Protein AF-A0A520IEU3-F1 (afdb_monomer)

Structure (mmCIF, N/CA/C/O backbone):
data_AF-A0A520IEU3-F1
#
_entry.id   AF-A0A520IEU3-F1
#
loop_
_atom_site.group_PDB
_atom_site.id
_atom_site.type_symbol
_atom_site.label_atom_id
_atom_site.label_alt_id
_atom_site.label_comp_id
_atom_site.label_asym_id
_atom_site.label_entity_id
_atom_site.label_seq_id
_atom_site.pdbx_PDB_ins_code
_atom_site.Cartn_x
_atom_site.Cartn_y
_atom_site.Cartn_z
_atom_site.occupancy
_atom_site.B_iso_or_equiv
_atom_site.auth_seq_id
_atom_site.auth_comp_id
_atom_site.auth_asym_id
_atom_site.auth_atom_id
_atom_site.pdbx_PDB_model_num
ATOM 1 N N . MET A 1 1 ? 54.289 13.656 -68.160 1.00 49.47 1 MET A N 1
ATOM 2 C CA . MET A 1 1 ? 54.488 14.430 -66.917 1.00 49.47 1 MET A CA 1
ATOM 3 C C . MET A 1 1 ? 53.230 15.265 -66.697 1.00 49.47 1 MET A C 1
ATOM 5 O O . MET A 1 1 ? 53.002 16.186 -67.463 1.00 49.47 1 MET A O 1
ATOM 9 N N . GLY A 1 2 ? 52.356 14.886 -65.765 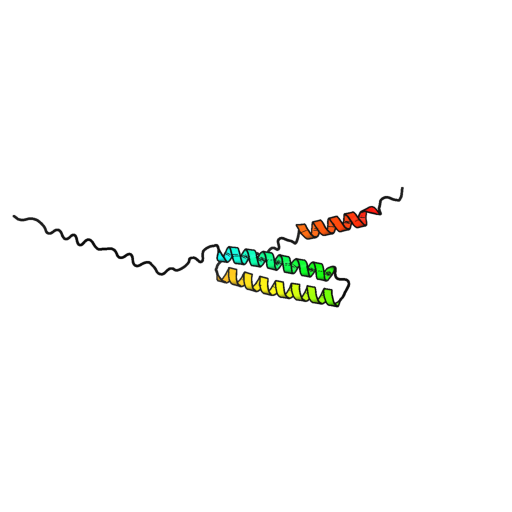1.00 43.97 2 GLY A N 1
ATOM 10 C CA . GLY A 1 2 ? 51.078 15.571 -65.525 1.00 43.97 2 GLY A CA 1
ATOM 11 C C . GLY A 1 2 ? 50.286 14.817 -64.464 1.00 43.97 2 GLY A C 1
ATOM 12 O O . GLY A 1 2 ? 49.864 13.689 -64.691 1.00 43.97 2 GLY A O 1
ATOM 13 N N . ALA A 1 3 ? 50.238 15.384 -63.266 1.00 42.94 3 ALA A N 1
ATOM 14 C CA . ALA A 1 3 ? 49.986 14.694 -62.014 1.00 42.94 3 ALA A CA 1
ATOM 15 C C . ALA A 1 3 ? 48.492 14.493 -61.689 1.00 42.94 3 ALA A C 1
ATOM 17 O O . ALA A 1 3 ? 47.691 15.412 -61.781 1.00 42.94 3 ALA A O 1
ATOM 18 N N . ARG A 1 4 ? 48.191 13.266 -61.247 1.00 46.53 4 ARG A N 1
ATOM 19 C CA . ARG A 1 4 ? 47.278 12.845 -60.165 1.00 46.53 4 ARG A CA 1
ATOM 20 C C . ARG A 1 4 ? 45.951 13.609 -59.992 1.00 46.53 4 ARG A C 1
ATOM 22 O O . ARG A 1 4 ? 45.859 14.621 -59.310 1.00 46.53 4 ARG A O 1
ATOM 29 N N . MET A 1 5 ? 44.915 12.949 -60.500 1.00 47.12 5 MET A N 1
ATOM 30 C CA . MET A 1 5 ? 43.588 12.739 -59.911 1.00 47.12 5 MET A CA 1
ATOM 31 C C . MET A 1 5 ? 43.481 13.070 -58.406 1.00 47.12 5 MET A C 1
ATOM 33 O O . MET A 1 5 ? 44.134 12.432 -57.582 1.00 47.12 5 MET A O 1
ATOM 37 N N . SER A 1 6 ? 42.601 14.012 -58.057 1.00 44.75 6 SER A N 1
ATOM 38 C CA . SER A 1 6 ? 42.077 14.182 -56.699 1.00 44.75 6 SER A CA 1
ATOM 39 C C . SER A 1 6 ? 40.564 14.368 -56.773 1.00 44.75 6 SER A C 1
ATOM 41 O O . SER A 1 6 ? 40.051 15.434 -57.108 1.00 44.75 6 SER A O 1
ATOM 43 N N . LEU A 1 7 ? 39.865 13.265 -56.512 1.00 50.66 7 LEU A N 1
ATOM 44 C CA . LEU A 1 7 ? 38.453 13.227 -56.174 1.00 50.66 7 LEU A CA 1
ATOM 45 C C . LEU A 1 7 ? 38.318 13.685 -54.721 1.00 50.66 7 LEU A C 1
ATOM 47 O O . LEU A 1 7 ? 38.804 13.008 -53.821 1.00 50.66 7 LEU A O 1
ATOM 51 N N . PHE A 1 8 ? 37.614 14.786 -54.481 1.00 43.03 8 PHE A N 1
ATOM 52 C CA . PHE A 1 8 ? 37.018 15.059 -53.175 1.00 43.03 8 PHE A CA 1
ATOM 53 C C . PHE A 1 8 ? 35.531 15.333 -53.377 1.00 43.03 8 PHE A C 1
ATOM 55 O O . PHE A 1 8 ? 35.061 16.467 -53.395 1.00 43.03 8 PHE A O 1
ATOM 62 N N . SER A 1 9 ? 34.790 14.238 -53.552 1.00 45.38 9 SER A N 1
ATOM 63 C CA . SER A 1 9 ? 33.358 14.206 -53.281 1.00 45.38 9 SER A CA 1
ATOM 64 C C . SER A 1 9 ? 33.188 14.442 -51.781 1.00 45.38 9 SER A C 1
ATOM 66 O O . SER A 1 9 ? 33.435 13.549 -50.969 1.00 45.38 9 SER A O 1
ATOM 68 N N . ARG A 1 10 ? 32.853 15.674 -51.383 1.00 45.09 10 ARG A N 1
ATOM 69 C CA . ARG A 1 10 ? 32.412 15.949 -50.012 1.00 45.09 10 ARG A CA 1
ATOM 70 C C . ARG A 1 10 ? 31.013 15.366 -49.886 1.00 45.09 10 ARG A C 1
ATOM 72 O O . ARG A 1 10 ? 30.026 16.026 -50.191 1.00 45.09 10 ARG A O 1
ATOM 79 N N . GLY A 1 11 ? 30.961 14.102 -49.476 1.00 39.94 11 GLY A N 1
ATOM 80 C CA . GLY A 1 11 ? 29.741 13.474 -49.008 1.00 39.94 11 GLY A CA 1
ATOM 81 C C . GLY A 1 11 ? 29.152 14.336 -47.900 1.00 39.94 11 GLY A C 1
ATOM 82 O O . GLY A 1 11 ? 29.746 14.481 -46.832 1.00 39.94 11 GLY A O 1
ATOM 83 N N . ILE A 1 12 ? 27.986 14.920 -48.165 1.00 45.12 12 ILE A N 1
ATOM 84 C CA . ILE A 1 12 ? 27.045 15.242 -47.104 1.00 45.12 12 ILE A CA 1
ATOM 85 C C . ILE A 1 12 ? 26.716 13.884 -46.498 1.00 45.12 12 ILE A C 1
ATOM 87 O O . ILE A 1 12 ? 25.965 13.098 -47.074 1.00 45.12 12 ILE A O 1
ATOM 91 N N . VAL A 1 13 ? 27.359 13.569 -45.377 1.00 45.66 13 VAL A N 1
ATOM 92 C CA . VAL A 1 13 ? 26.891 12.502 -44.508 1.00 45.66 13 VAL A CA 1
ATOM 93 C C . VAL A 1 13 ? 25.557 13.011 -43.986 1.00 45.66 13 VAL A C 1
ATOM 95 O O . VAL A 1 13 ? 25.499 13.743 -43.002 1.00 45.66 13 VAL A O 1
ATOM 98 N N . VAL A 1 14 ? 24.480 12.692 -44.705 1.00 50.16 14 VAL A N 1
ATOM 99 C CA . VAL A 1 14 ? 23.146 12.664 -44.122 1.00 50.16 14 VAL A CA 1
ATOM 100 C C . VAL A 1 14 ? 23.276 11.636 -43.012 1.00 50.16 14 VAL A C 1
ATOM 102 O O . VAL A 1 14 ? 23.288 10.432 -43.265 1.00 50.16 14 VAL A O 1
ATOM 105 N N . GLN A 1 15 ? 23.504 12.113 -41.788 1.00 39.69 15 GLN A N 1
ATOM 106 C CA . GLN A 1 15 ? 23.289 11.311 -40.601 1.00 39.69 15 GLN A CA 1
ATOM 107 C C . GLN A 1 15 ? 21.816 10.916 -40.688 1.00 39.69 15 GLN A C 1
ATOM 109 O O . GLN A 1 15 ? 20.934 11.718 -40.395 1.00 39.69 15 GLN A O 1
ATOM 114 N N . ALA A 1 16 ? 21.542 9.711 -41.186 1.00 46.53 16 ALA A N 1
ATOM 115 C CA . ALA A 1 16 ? 20.272 9.071 -40.937 1.00 46.53 16 ALA A CA 1
ATOM 116 C C . ALA A 1 16 ? 20.167 9.018 -39.414 1.00 46.53 16 ALA A C 1
ATOM 118 O O . ALA A 1 16 ? 20.934 8.309 -38.756 1.00 46.53 16 ALA A O 1
ATOM 119 N N . SER A 1 17 ? 19.308 9.868 -38.857 1.00 45.19 17 SER A N 1
ATOM 120 C CA . SER A 1 17 ? 18.899 9.783 -37.470 1.00 45.19 17 SER A CA 1
ATOM 121 C C . SER A 1 17 ? 18.443 8.346 -37.252 1.00 45.19 17 SER A C 1
ATOM 123 O O . SER A 1 17 ? 17.501 7.864 -37.883 1.00 45.19 17 SER A O 1
ATOM 125 N N . LYS A 1 18 ? 19.200 7.632 -36.415 1.00 45.97 18 LYS A N 1
ATOM 126 C CA . LYS A 1 18 ? 18.813 6.331 -35.872 1.00 45.97 18 LYS A CA 1
ATOM 127 C C . LYS A 1 18 ? 17.353 6.441 -35.400 1.00 45.97 18 LYS A C 1
ATOM 129 O O . LYS A 1 18 ? 17.012 7.489 -34.847 1.00 45.97 18 LYS A O 1
ATOM 134 N N . PRO A 1 19 ? 16.505 5.417 -35.602 1.00 42.19 19 PRO A N 1
ATOM 135 C CA . PRO A 1 19 ? 15.165 5.440 -35.029 1.00 42.19 19 PRO A CA 1
ATOM 136 C C . PRO A 1 19 ? 15.299 5.699 -33.524 1.00 42.19 19 PRO A C 1
ATOM 138 O O . PRO A 1 19 ? 16.120 5.046 -32.875 1.00 42.19 19 PRO A O 1
ATOM 141 N N . GLU A 1 20 ? 14.559 6.681 -33.000 1.00 43.91 20 GLU A N 1
ATOM 142 C CA . GLU A 1 20 ? 14.441 6.924 -31.561 1.00 43.91 20 GLU A CA 1
ATOM 143 C C . GLU A 1 20 ? 13.866 5.668 -30.903 1.00 43.91 20 GLU A C 1
ATOM 145 O O . GLU A 1 20 ? 12.657 5.467 -30.818 1.00 43.91 20 GLU A O 1
ATOM 150 N N . ALA A 1 21 ? 14.754 4.787 -30.467 1.00 48.19 21 ALA A N 1
ATOM 151 C CA . ALA A 1 21 ? 14.454 3.784 -29.475 1.00 48.19 21 ALA A CA 1
ATOM 152 C C . ALA A 1 21 ? 15.101 4.240 -28.162 1.00 48.19 21 ALA A C 1
ATOM 154 O O . ALA A 1 21 ? 16.304 4.488 -28.119 1.00 48.19 21 ALA A O 1
ATOM 155 N N . SER A 1 22 ? 14.234 4.327 -27.149 1.00 47.03 22 SER A N 1
ATOM 156 C CA . SER A 1 22 ? 14.444 4.531 -25.711 1.00 47.03 22 SER A CA 1
ATOM 157 C C . SER A 1 22 ? 14.870 5.922 -25.215 1.00 47.03 22 SER A C 1
ATOM 159 O O . SER A 1 22 ? 15.974 6.121 -24.727 1.00 47.03 22 SER A O 1
ATOM 161 N N . MET A 1 23 ? 13.906 6.846 -25.159 1.00 41.88 23 MET A N 1
ATOM 162 C CA . MET A 1 23 ? 13.758 7.733 -23.989 1.00 41.88 23 MET A CA 1
ATOM 163 C C . MET A 1 23 ? 12.823 7.102 -22.934 1.00 41.88 23 MET A C 1
ATOM 165 O O . MET A 1 23 ? 12.018 7.779 -22.308 1.00 41.88 23 MET A O 1
ATOM 169 N N . ILE A 1 24 ? 12.909 5.784 -22.744 1.00 56.81 24 ILE A N 1
ATOM 170 C CA . ILE A 1 24 ? 12.369 5.093 -21.567 1.00 56.81 24 ILE A CA 1
ATOM 171 C C . ILE A 1 24 ? 13.607 4.684 -20.785 1.00 56.81 24 ILE A C 1
ATOM 173 O O . ILE A 1 24 ? 14.212 3.685 -21.152 1.00 56.81 24 ILE A O 1
ATOM 177 N N . ASP A 1 25 ? 14.073 5.497 -19.830 1.00 59.09 25 ASP A N 1
ATOM 178 C CA . ASP A 1 25 ? 15.444 5.264 -19.336 1.00 59.09 25 ASP A CA 1
ATOM 179 C C . ASP A 1 25 ? 15.738 5.609 -17.870 1.00 59.09 25 ASP A C 1
ATOM 181 O O . ASP A 1 25 ? 16.883 5.532 -17.464 1.00 59.09 25 ASP A O 1
ATOM 185 N N . ASN A 1 26 ? 14.746 5.984 -17.053 1.00 62.31 26 ASN A N 1
ATOM 186 C CA . ASN A 1 26 ? 14.812 6.046 -15.568 1.00 62.31 26 ASN A CA 1
ATOM 187 C C . ASN A 1 26 ? 13.556 6.734 -15.006 1.00 62.31 26 ASN A C 1
ATOM 189 O O . ASN A 1 26 ? 13.097 6.416 -13.911 1.00 62.31 26 ASN A O 1
ATOM 193 N N . ASN A 1 27 ? 12.991 7.676 -15.769 1.00 81.62 27 ASN A N 1
ATOM 194 C CA . ASN A 1 27 ? 11.845 8.481 -15.347 1.00 81.62 27 ASN A CA 1
ATOM 195 C C . ASN A 1 27 ? 10.582 7.624 -15.152 1.00 81.62 27 ASN A C 1
ATOM 197 O O . ASN A 1 27 ? 9.998 7.653 -14.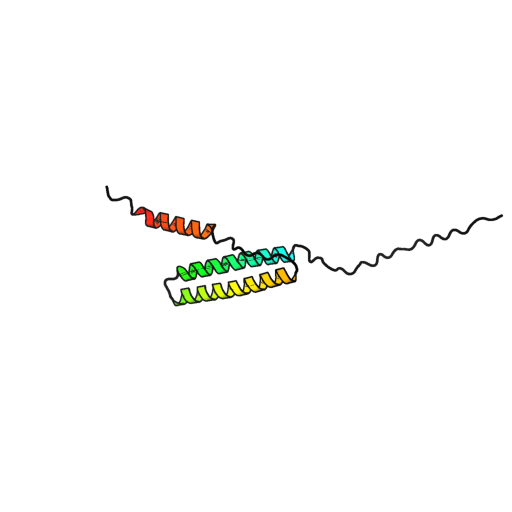076 1.00 81.62 27 ASN A O 1
ATOM 201 N N . ASP A 1 28 ? 10.222 6.778 -16.120 1.00 89.50 28 ASP A N 1
ATOM 202 C CA . ASP A 1 28 ? 9.006 5.954 -16.033 1.00 89.50 28 ASP A CA 1
ATOM 203 C C . ASP A 1 28 ? 9.048 4.966 -14.860 1.00 89.50 28 ASP A C 1
ATOM 205 O O . ASP A 1 28 ? 8.085 4.855 -14.104 1.00 89.50 28 ASP A O 1
ATOM 209 N N . VAL A 1 29 ? 10.187 4.296 -14.652 1.00 94.00 29 VAL A N 1
ATOM 210 C CA . VAL A 1 29 ? 10.395 3.406 -13.497 1.00 94.00 29 VAL A CA 1
ATOM 211 C C . VAL A 1 29 ? 10.324 4.194 -12.186 1.00 94.00 29 VAL A C 1
ATOM 213 O O . VAL A 1 29 ? 9.696 3.740 -11.233 1.00 94.00 29 VAL A O 1
ATOM 216 N N . SER A 1 30 ? 10.906 5.396 -12.133 1.00 91.81 30 SER A N 1
ATOM 217 C CA . SER A 1 30 ? 10.836 6.265 -10.953 1.00 91.81 30 SER A CA 1
ATOM 218 C C . SER A 1 30 ? 9.404 6.717 -10.645 1.00 91.81 30 SER A C 1
ATOM 220 O O . SER A 1 30 ? 8.976 6.644 -9.492 1.00 91.81 30 SER A O 1
ATOM 222 N N . VAL A 1 31 ? 8.639 7.115 -11.664 1.00 95.88 31 VAL A N 1
ATOM 223 C CA . VAL A 1 31 ? 7.225 7.493 -11.531 1.00 95.88 31 VAL A CA 1
ATOM 224 C C . VAL A 1 31 ? 6.393 6.303 -11.064 1.00 95.88 31 VAL A C 1
ATOM 226 O O . VAL A 1 31 ? 5.611 6.439 -10.123 1.00 95.88 31 VAL A O 1
ATOM 229 N N . LEU A 1 32 ? 6.578 5.126 -11.664 1.00 96.00 32 LEU A N 1
ATOM 230 C CA . LEU A 1 32 ? 5.879 3.912 -11.244 1.00 96.00 32 LEU A CA 1
ATOM 231 C C . LEU A 1 32 ? 6.212 3.542 -9.797 1.00 96.00 32 LEU A C 1
ATOM 233 O O . LEU A 1 32 ? 5.300 3.243 -9.034 1.00 96.00 32 LEU A O 1
ATOM 237 N N . ASN A 1 33 ? 7.476 3.636 -9.383 1.00 94.81 33 ASN A N 1
ATOM 238 C CA . ASN A 1 33 ? 7.871 3.391 -7.995 1.00 94.81 33 ASN A CA 1
ATOM 239 C C . ASN A 1 33 ? 7.278 4.419 -7.021 1.00 94.81 33 ASN A C 1
ATOM 241 O O . ASN A 1 33 ? 6.831 4.043 -5.936 1.00 94.81 33 ASN A O 1
ATOM 245 N N . ALA A 1 34 ? 7.166 5.692 -7.412 1.00 93.50 34 ALA A N 1
ATOM 246 C CA . ALA A 1 34 ? 6.447 6.688 -6.618 1.00 93.50 34 ALA A CA 1
ATOM 247 C C . ALA A 1 34 ? 4.951 6.341 -6.476 1.00 93.50 34 ALA A C 1
ATOM 249 O O . ALA A 1 34 ? 4.400 6.420 -5.376 1.00 93.50 34 ALA A O 1
ATOM 250 N N . LEU A 1 35 ? 4.303 5.895 -7.560 1.00 96.38 35 LEU A N 1
ATOM 251 C CA . LEU A 1 35 ? 2.906 5.446 -7.534 1.00 96.38 35 LEU A CA 1
ATOM 252 C C . LEU A 1 35 ? 2.715 4.186 -6.683 1.00 96.38 35 LEU A C 1
ATOM 254 O O . LEU A 1 35 ? 1.741 4.111 -5.930 1.00 96.38 35 LEU A O 1
ATOM 258 N N . ILE A 1 36 ? 3.636 3.220 -6.763 1.00 95.81 36 ILE A N 1
ATOM 259 C CA . ILE A 1 36 ? 3.632 2.017 -5.920 1.00 95.81 36 ILE A CA 1
ATOM 260 C C . ILE A 1 36 ? 3.670 2.432 -4.452 1.00 95.81 36 ILE A C 1
ATOM 262 O O . ILE A 1 36 ? 2.788 2.040 -3.691 1.00 95.81 36 ILE A O 1
ATOM 266 N N . LYS A 1 37 ? 4.609 3.301 -4.072 1.00 92.19 37 LYS A N 1
ATOM 267 C CA . LYS A 1 37 ? 4.759 3.788 -2.697 1.00 92.19 37 LYS A CA 1
ATOM 268 C C . LYS A 1 37 ? 3.493 4.458 -2.160 1.00 92.19 37 LYS A C 1
ATOM 270 O O . LYS A 1 37 ? 2.994 4.074 -1.105 1.00 92.19 37 LYS A O 1
ATOM 275 N N . THR A 1 38 ? 2.918 5.405 -2.905 1.00 92.06 38 THR A N 1
ATOM 276 C CA . THR A 1 38 ? 1.655 6.059 -2.511 1.00 92.06 38 THR A CA 1
ATOM 277 C C . THR A 1 38 ? 0.493 5.064 -2.428 1.00 92.06 38 THR A C 1
AT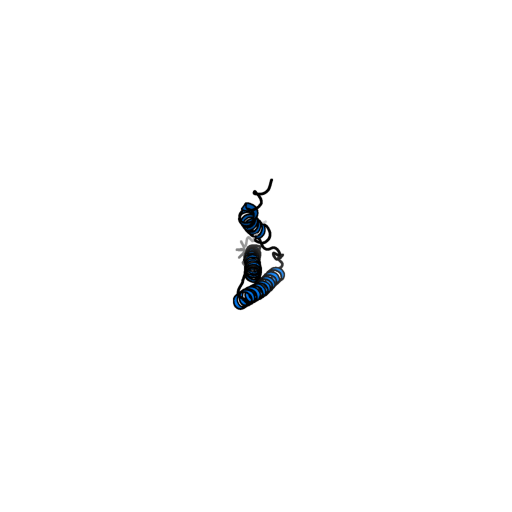OM 279 O O . THR A 1 38 ? -0.369 5.174 -1.554 1.00 92.06 38 THR A O 1
ATOM 282 N N . THR A 1 39 ? 0.466 4.060 -3.305 1.00 95.19 39 THR A N 1
ATOM 283 C CA . THR A 1 39 ? -0.565 3.017 -3.281 1.00 95.19 39 THR A CA 1
ATOM 284 C C . THR A 1 39 ? -0.423 2.123 -2.049 1.00 95.19 39 THR A C 1
ATOM 286 O O . THR A 1 39 ? -1.424 1.875 -1.374 1.00 95.19 39 THR A O 1
ATOM 289 N N . LEU A 1 40 ? 0.797 1.703 -1.704 1.00 93.75 40 LEU A N 1
ATOM 290 C CA . LEU A 1 40 ? 1.092 0.923 -0.498 1.00 93.75 40 LEU A CA 1
ATOM 291 C C . LEU A 1 40 ? 0.781 1.708 0.785 1.00 93.75 40 LEU A C 1
ATOM 293 O O . LEU A 1 40 ? 0.206 1.151 1.718 1.00 93.75 40 LEU A O 1
ATOM 297 N N . ASP A 1 41 ? 1.064 3.011 0.816 1.00 88.56 41 ASP A N 1
ATOM 298 C CA . ASP A 1 41 ? 0.664 3.884 1.927 1.00 88.56 41 ASP A CA 1
ATOM 299 C C . ASP A 1 41 ? -0.857 3.931 2.095 1.00 88.56 41 ASP A C 1
ATOM 301 O O . ASP A 1 41 ? -1.368 3.796 3.207 1.00 88.56 41 ASP A O 1
ATOM 305 N N . SER A 1 42 ? -1.599 4.063 0.990 1.00 94.56 42 SER A N 1
ATOM 306 C CA . SER A 1 42 ? -3.065 4.060 1.035 1.00 94.56 42 SER A CA 1
ATOM 307 C C . SER A 1 42 ? -3.633 2.706 1.472 1.00 94.56 42 SER A C 1
ATOM 309 O O . SER A 1 42 ? -4.556 2.671 2.283 1.00 94.56 42 SER A O 1
ATOM 311 N N . MET A 1 43 ? -3.052 1.595 0.997 1.00 95.56 43 MET A N 1
ATOM 312 C CA . MET A 1 43 ? -3.393 0.243 1.449 1.00 95.56 43 MET A CA 1
ATOM 313 C C . MET A 1 43 ? -3.253 0.163 2.962 1.00 95.56 43 MET A C 1
ATOM 315 O O . MET A 1 43 ? -4.184 -0.262 3.645 1.00 95.56 43 MET A O 1
ATOM 319 N N . LYS A 1 44 ? -2.121 0.644 3.486 1.00 90.19 44 LYS A N 1
ATOM 320 C CA . LYS A 1 44 ? -1.856 0.575 4.910 1.00 90.19 44 LYS A CA 1
ATOM 321 C C . LYS A 1 44 ? -2.804 1.442 5.736 1.00 90.19 44 LYS A C 1
ATOM 323 O O . LYS A 1 44 ? -3.324 0.979 6.750 1.00 90.19 44 LYS A O 1
ATOM 328 N N . GLY A 1 45 ? -3.079 2.660 5.276 1.00 89.50 45 GLY A N 1
ATOM 329 C CA . GLY A 1 45 ? -4.058 3.541 5.912 1.00 89.50 45 GLY A CA 1
ATOM 330 C C . GLY A 1 45 ? -5.455 2.917 5.980 1.00 89.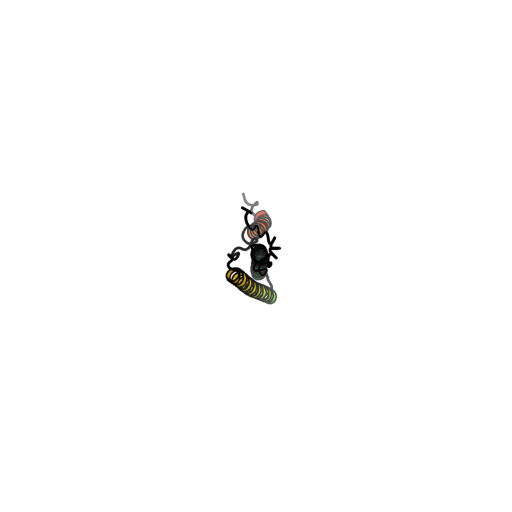50 45 GLY A C 1
ATOM 331 O O . GLY A 1 45 ? -6.126 3.032 7.002 1.00 89.50 45 GLY A O 1
ATOM 332 N N . TYR A 1 46 ? -5.878 2.196 4.936 1.00 95.88 46 TYR A N 1
ATOM 333 C CA . TYR A 1 46 ? -7.148 1.468 4.956 1.00 95.88 46 TYR A CA 1
ATOM 334 C C . TYR A 1 46 ? -7.132 0.246 5.879 1.00 95.88 46 TYR A C 1
ATOM 336 O O . TYR A 1 46 ? -8.133 -0.011 6.541 1.00 95.88 46 TYR A O 1
ATOM 344 N N . GLU A 1 47 ? -6.022 -0.489 5.986 1.00 93.94 47 GLU A N 1
ATOM 345 C CA . GLU A 1 47 ? -5.909 -1.564 6.982 1.00 93.94 47 GLU A CA 1
ATOM 346 C C . GLU A 1 47 ? -6.048 -1.043 8.413 1.00 93.94 47 GLU A C 1
ATOM 348 O O . GLU A 1 47 ? -6.681 -1.693 9.244 1.00 93.94 47 GLU A O 1
ATOM 353 N N . ASP A 1 48 ? -5.438 0.104 8.712 1.00 90.56 48 ASP A N 1
ATOM 354 C CA . ASP A 1 48 ? -5.511 0.712 10.041 1.00 90.56 48 ASP A CA 1
ATOM 355 C C . ASP A 1 48 ? -6.923 1.244 10.310 1.00 90.56 48 ASP A C 1
ATOM 357 O O . ASP A 1 48 ? -7.517 0.914 11.334 1.00 90.56 48 ASP A O 1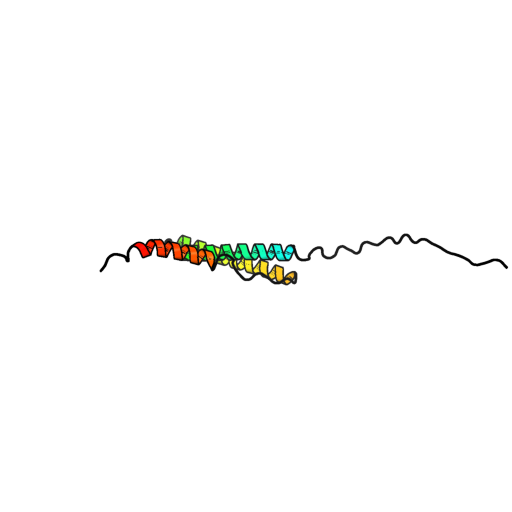
ATOM 361 N N . ALA A 1 49 ? -7.535 1.921 9.333 1.00 89.62 49 ALA A N 1
ATOM 362 C CA . ALA A 1 49 ? -8.931 2.345 9.422 1.00 89.62 49 ALA A CA 1
ATOM 363 C C . ALA A 1 49 ? -9.903 1.163 9.604 1.00 89.62 49 ALA A C 1
ATOM 365 O O . ALA A 1 49 ? -10.881 1.280 10.338 1.00 89.62 49 ALA A O 1
ATOM 366 N N . ALA A 1 50 ? -9.640 0.014 8.972 1.00 93.88 50 ALA A N 1
ATOM 367 C CA . ALA A 1 50 ? -10.452 -1.188 9.147 1.00 93.88 50 ALA A CA 1
ATOM 368 C C . ALA A 1 50 ? -10.346 -1.768 10.568 1.00 93.88 50 ALA A C 1
ATOM 370 O O . ALA A 1 50 ? -11.342 -2.270 11.087 1.00 93.88 50 ALA A O 1
ATOM 371 N N . LYS A 1 51 ? -9.162 -1.698 11.194 1.00 91.06 51 LYS A N 1
ATOM 372 C CA . LYS A 1 51 ? -8.928 -2.162 12.574 1.00 91.06 51 LYS A CA 1
ATOM 373 C C . LYS A 1 51 ? -9.557 -1.245 13.616 1.00 91.06 51 LYS A C 1
ATOM 375 O O . LYS A 1 51 ? -10.039 -1.739 14.631 1.00 91.06 51 LYS A O 1
ATOM 380 N N . ASP A 1 52 ? -9.546 0.058 13.358 1.00 90.88 52 ASP A N 1
ATOM 381 C CA . ASP A 1 52 ? -10.039 1.071 14.294 1.00 90.88 52 ASP A CA 1
ATOM 382 C C . ASP A 1 52 ? -11.546 1.352 14.140 1.00 90.88 52 ASP A C 1
ATOM 384 O O . ASP A 1 52 ? -12.148 2.019 14.983 1.00 90.88 52 ASP A O 1
ATOM 388 N N . ALA A 1 53 ? -12.187 0.854 13.078 1.00 92.31 53 ALA A N 1
ATOM 389 C CA . ALA A 1 53 ? -13.609 1.069 12.836 1.00 92.31 53 ALA A CA 1
ATOM 390 C C . ALA A 1 53 ? -14.498 0.291 13.825 1.00 92.31 53 ALA A C 1
ATOM 392 O O . ALA A 1 53 ? -14.550 -0.936 13.814 1.00 92.31 53 ALA A O 1
ATOM 393 N N . GLU A 1 54 ? -15.307 1.016 14.601 1.00 90.88 54 GLU A N 1
ATOM 394 C CA . GLU A 1 54 ? -16.317 0.425 15.497 1.00 90.88 54 GLU A CA 1
ATOM 395 C C . GLU A 1 54 ? -17.500 -0.195 14.733 1.00 90.88 54 GLU A C 1
ATOM 397 O O . GLU A 1 54 ? -18.166 -1.117 15.203 1.00 90.88 54 GLU A O 1
ATOM 402 N N . SER A 1 55 ? -17.778 0.313 13.530 1.00 96.81 55 SER A N 1
ATOM 403 C CA . SER A 1 55 ? -18.883 -0.146 12.696 1.00 96.81 55 SER A CA 1
ATOM 404 C C . SER A 1 55 ? -18.437 -1.237 11.725 1.00 96.81 55 SER A C 1
ATOM 406 O O . SER A 1 55 ? -17.599 -0.998 10.853 1.00 96.81 55 SER A O 1
ATOM 408 N N . THR A 1 56 ? -19.069 -2.412 11.796 1.00 95.94 56 THR A N 1
ATOM 409 C CA . THR A 1 56 ? -18.743 -3.568 10.940 1.00 95.94 56 THR A CA 1
ATOM 410 C C . THR A 1 56 ? -18.836 -3.258 9.442 1.00 95.94 56 THR A C 1
ATOM 412 O O . THR A 1 56 ? -18.024 -3.759 8.662 1.00 95.94 56 THR A O 1
ATOM 415 N N . GLN A 1 57 ? -19.780 -2.404 9.021 1.00 97.06 57 GLN A N 1
ATOM 416 C CA . GLN A 1 57 ? -19.892 -2.007 7.611 1.00 97.06 57 GLN A CA 1
ATOM 417 C C . GLN A 1 57 ? -18.661 -1.217 7.138 1.00 97.06 57 GLN A C 1
ATOM 419 O O . GLN A 1 57 ? -18.165 -1.458 6.041 1.00 97.06 57 GLN A O 1
ATOM 424 N N . PHE A 1 58 ? -18.136 -0.308 7.968 1.00 95.56 58 PHE A N 1
ATOM 425 C CA . PHE A 1 58 ? -16.991 0.525 7.606 1.00 95.56 58 PHE A CA 1
AT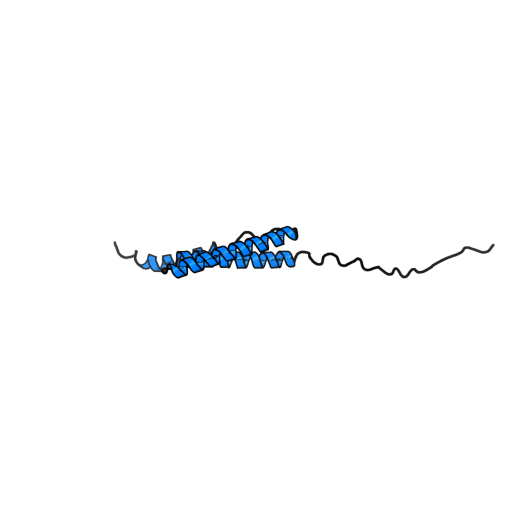OM 426 C C . PHE A 1 58 ? -15.687 -0.260 7.717 1.00 95.56 58 PHE A C 1
ATOM 428 O O . PHE A 1 58 ? -14.842 -0.134 6.835 1.00 95.56 58 PHE A O 1
ATOM 435 N N . ALA A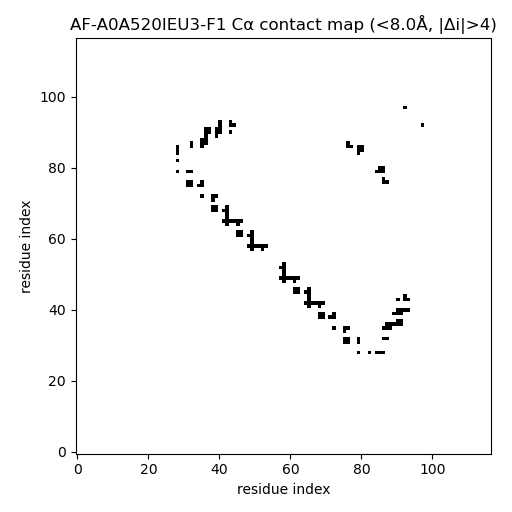 1 59 ? -15.569 -1.145 8.711 1.00 94.12 59 ALA A N 1
ATOM 436 C CA . ALA A 1 59 ? -14.460 -2.092 8.794 1.00 94.12 59 ALA A CA 1
ATOM 437 C C . ALA A 1 59 ? -14.352 -2.938 7.514 1.00 94.12 59 ALA A C 1
ATOM 439 O O . ALA A 1 59 ? -13.274 -3.063 6.934 1.00 94.12 59 ALA A O 1
ATOM 440 N N . THR A 1 60 ? -15.487 -3.450 7.026 1.00 97.81 60 THR A N 1
ATOM 441 C CA . THR A 1 60 ? -15.542 -4.220 5.774 1.00 97.81 60 THR A CA 1
ATOM 442 C C . THR A 1 60 ? -15.162 -3.354 4.574 1.00 97.81 60 THR A C 1
ATOM 444 O O . THR A 1 60 ? -14.283 -3.727 3.806 1.00 97.81 60 THR A O 1
ATOM 447 N N . MET A 1 61 ? -15.747 -2.160 4.447 1.00 98.19 61 MET A N 1
ATOM 448 C CA . MET A 1 61 ? -15.454 -1.235 3.347 1.00 98.19 61 MET A CA 1
ATOM 449 C C . MET A 1 61 ? -13.964 -0.867 3.261 1.00 98.19 61 MET A C 1
ATOM 451 O O . MET A 1 61 ? -13.380 -0.893 2.178 1.00 98.19 61 MET A O 1
ATOM 455 N N . PHE A 1 62 ? -13.321 -0.557 4.388 1.00 97.88 62 PHE A N 1
ATOM 456 C CA . PHE A 1 62 ? -11.891 -0.248 4.403 1.00 97.88 62 PHE A CA 1
ATOM 457 C C . PHE A 1 62 ? -11.029 -1.477 4.113 1.00 97.88 62 PHE A C 1
ATOM 459 O O . PHE A 1 62 ? -10.061 -1.374 3.360 1.00 97.88 62 PHE A O 1
ATOM 466 N N . ALA A 1 63 ? -11.398 -2.654 4.623 1.00 96.94 63 ALA A N 1
ATOM 467 C CA . ALA A 1 63 ? -10.708 -3.891 4.271 1.00 96.94 63 ALA A CA 1
ATOM 468 C C . ALA A 1 63 ? -10.795 -4.180 2.761 1.00 96.94 63 ALA A C 1
ATOM 470 O O . ALA A 1 63 ? -9.823 -4.644 2.165 1.00 96.94 63 ALA A O 1
ATOM 471 N N . ASP A 1 64 ? -11.932 -3.892 2.128 1.00 98.50 64 ASP A N 1
ATOM 472 C CA . ASP A 1 64 ? -12.119 -4.040 0.684 1.00 98.50 64 ASP A CA 1
ATOM 473 C C . ASP A 1 64 ? -11.210 -3.074 -0.087 1.00 98.50 64 ASP A C 1
ATOM 475 O O . ASP A 1 64 ? -10.486 -3.497 -0.992 1.00 98.50 64 ASP A O 1
ATOM 479 N N . PHE A 1 65 ? -11.139 -1.811 0.338 1.00 98.25 65 PHE A N 1
ATOM 480 C CA . PHE A 1 65 ? -10.222 -0.833 -0.248 1.00 98.25 65 PHE A CA 1
ATOM 481 C C . PHE A 1 65 ? -8.753 -1.222 -0.091 1.00 98.25 65 PHE A C 1
ATOM 483 O O . PHE A 1 65 ? -7.996 -1.096 -1.051 1.00 98.25 65 PHE A O 1
ATOM 490 N N . ALA A 1 66 ? -8.340 -1.739 1.069 1.00 96.38 66 ALA A N 1
ATOM 491 C CA . ALA A 1 66 ? -6.982 -2.246 1.256 1.00 96.38 66 ALA A CA 1
ATOM 492 C C . ALA A 1 66 ? -6.665 -3.363 0.245 1.00 96.38 66 ALA A C 1
ATOM 494 O O . ALA A 1 66 ? -5.628 -3.320 -0.420 1.00 96.38 66 ALA A O 1
ATOM 495 N N . ARG A 1 67 ? -7.589 -4.316 0.045 1.00 98.31 67 ARG A N 1
ATOM 496 C CA . ARG A 1 67 ? -7.419 -5.392 -0.949 1.00 98.31 67 ARG A CA 1
ATOM 497 C C . ARG A 1 67 ? -7.325 -4.862 -2.376 1.00 98.31 67 ARG A C 1
ATOM 499 O O . ARG A 1 67 ? -6.539 -5.388 -3.162 1.00 98.31 67 ARG A O 1
ATOM 506 N N . ASP A 1 68 ? -8.094 -3.840 -2.728 1.00 98.56 68 ASP A N 1
ATOM 507 C CA . ASP A 1 68 ? -8.022 -3.244 -4.063 1.00 98.56 68 ASP A CA 1
ATOM 508 C C . ASP A 1 68 ? -6.715 -2.475 -4.281 1.00 98.56 68 ASP A C 1
ATOM 510 O O . ASP A 1 68 ? -6.093 -2.612 -5.336 1.00 98.56 68 ASP A O 1
ATOM 514 N N . ARG A 1 69 ? -6.222 -1.751 -3.268 1.00 97.81 69 ARG A N 1
ATOM 515 C CA . ARG A 1 69 ? -4.902 -1.102 -3.330 1.00 97.81 69 ARG A CA 1
ATOM 516 C C . ARG A 1 69 ? -3.763 -2.113 -3.447 1.00 97.81 69 ARG A C 1
ATOM 518 O O . ARG A 1 69 ? -2.843 -1.871 -4.223 1.00 97.81 69 ARG A O 1
ATOM 525 N N . ALA A 1 70 ? -3.851 -3.262 -2.776 1.00 96.12 70 ALA A N 1
ATOM 526 C CA . ALA A 1 70 ? -2.868 -4.339 -2.913 1.00 96.12 70 ALA A CA 1
ATOM 527 C C . ALA A 1 70 ? -2.782 -4.880 -4.355 1.00 96.12 70 ALA A C 1
ATOM 529 O O . ALA A 1 70 ? -1.683 -5.097 -4.875 1.00 96.12 70 ALA A O 1
ATOM 530 N N . LYS A 1 71 ? -3.930 -5.054 -5.029 1.00 98.25 71 LYS A N 1
ATOM 531 C CA . LYS A 1 71 ? -3.969 -5.468 -6.445 1.00 98.25 71 LYS A CA 1
ATOM 532 C C . LYS A 1 71 ? -3.314 -4.422 -7.343 1.00 98.25 71 LYS A C 1
ATOM 534 O O . LYS A 1 71 ? -2.423 -4.761 -8.111 1.00 98.25 71 LYS A O 1
ATOM 539 N N . VAL A 1 72 ? -3.682 -3.149 -7.180 1.00 98.31 72 VAL A N 1
ATOM 540 C CA . VAL A 1 72 ? -3.098 -2.048 -7.966 1.00 98.31 72 VAL A CA 1
ATOM 541 C C . VAL A 1 72 ? -1.583 -1.961 -7.766 1.00 98.31 72 VAL A C 1
ATOM 543 O O . VAL A 1 72 ? -0.849 -1.822 -8.741 1.00 98.31 72 VAL A O 1
ATOM 546 N N . ALA A 1 73 ? -1.095 -2.084 -6.528 1.00 96.94 73 ALA A N 1
ATOM 547 C CA . ALA A 1 73 ? 0.341 -2.111 -6.258 1.00 96.94 73 ALA A CA 1
ATOM 548 C C . ALA A 1 73 ? 1.023 -3.278 -6.988 1.00 96.94 73 ALA A C 1
ATOM 550 O O . ALA A 1 73 ? 2.041 -3.071 -7.642 1.00 96.94 73 ALA A O 1
ATOM 551 N N . THR A 1 74 ? 0.426 -4.473 -6.957 1.00 97.44 74 THR A N 1
ATOM 552 C CA . THR A 1 74 ? 0.946 -5.656 -7.666 1.00 97.44 74 THR A CA 1
ATOM 553 C C . THR A 1 74 ? 1.044 -5.418 -9.176 1.00 97.44 74 THR A C 1
ATOM 555 O O . THR A 1 74 ? 2.069 -5.732 -9.785 1.00 97.44 74 THR A O 1
ATOM 558 N N . ASP A 1 75 ? 0.018 -4.819 -9.782 1.00 98.31 75 ASP A N 1
ATOM 559 C CA . ASP A 1 75 ? -0.002 -4.525 -11.218 1.00 98.31 75 ASP A CA 1
ATOM 560 C C . ASP A 1 75 ? 1.080 -3.508 -11.606 1.00 98.31 75 ASP A C 1
ATOM 562 O O . ASP A 1 75 ? 1.817 -3.713 -12.574 1.00 98.31 75 ASP A O 1
ATOM 566 N N . LEU A 1 76 ? 1.248 -2.448 -10.810 1.00 97.75 76 LEU A N 1
ATOM 567 C CA . LEU A 1 76 ? 2.310 -1.459 -11.016 1.00 97.75 76 LEU A CA 1
ATOM 568 C C . LEU A 1 76 ? 3.706 -2.082 -10.865 1.00 97.75 76 LEU A C 1
ATOM 570 O O . LEU A 1 76 ? 4.588 -1.822 -11.683 1.00 97.75 76 LEU A O 1
ATOM 574 N N . GLN A 1 77 ? 3.910 -2.945 -9.867 1.00 97.31 77 GLN A N 1
ATOM 575 C CA . GLN A 1 77 ? 5.177 -3.657 -9.673 1.00 97.31 77 GLN A CA 1
ATOM 576 C C . GLN A 1 77 ? 5.492 -4.586 -10.855 1.00 97.31 77 GLN A C 1
ATOM 578 O O . GLN A 1 77 ? 6.641 -4.677 -11.291 1.00 97.31 77 GLN A O 1
ATOM 583 N N . ASN A 1 78 ? 4.482 -5.260 -11.409 1.00 97.50 78 ASN A N 1
ATOM 584 C CA . ASN A 1 78 ? 4.640 -6.078 -12.612 1.00 97.50 78 ASN A CA 1
ATOM 585 C C . ASN A 1 78 ? 5.005 -5.231 -13.836 1.00 97.50 78 ASN A C 1
ATOM 587 O O . ASN A 1 78 ? 5.839 -5.651 -14.643 1.00 97.50 78 ASN A O 1
ATOM 591 N N . GLN A 1 79 ? 4.446 -4.025 -13.949 1.00 97.19 79 GLN A N 1
ATOM 592 C CA . GLN A 1 79 ? 4.820 -3.092 -15.007 1.00 97.19 79 GLN A CA 1
ATOM 593 C C . GLN A 1 79 ? 6.280 -2.640 -14.874 1.00 97.19 79 GLN A C 1
ATOM 595 O O . GLN A 1 79 ? 7.001 -2.641 -15.869 1.00 97.19 79 GLN A O 1
ATOM 600 N N . VAL A 1 80 ? 6.751 -2.333 -13.660 1.00 95.75 80 VAL A N 1
ATOM 601 C CA . VAL A 1 80 ? 8.168 -2.001 -13.416 1.00 95.75 80 VAL A CA 1
ATOM 602 C C . VAL A 1 80 ? 9.090 -3.140 -13.862 1.00 95.75 80 VAL A C 1
ATOM 604 O O . VAL A 1 80 ? 10.041 -2.895 -1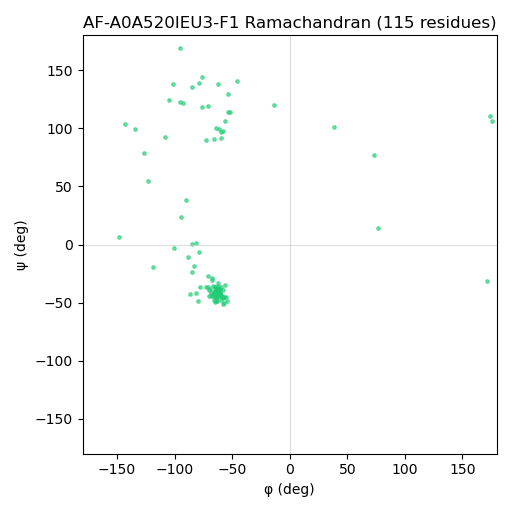4.604 1.00 95.75 80 VAL A O 1
ATOM 607 N N . ARG A 1 81 ? 8.765 -4.391 -13.505 1.00 94.44 81 ARG A N 1
ATOM 608 C CA . ARG A 1 81 ? 9.528 -5.573 -13.949 1.00 94.44 81 ARG A CA 1
ATOM 609 C C . ARG A 1 81 ? 9.514 -5.741 -15.469 1.00 94.44 81 ARG A C 1
ATOM 611 O O . ARG A 1 81 ? 10.537 -6.068 -16.058 1.00 94.44 81 ARG A O 1
ATOM 618 N N . THR A 1 82 ? 8.372 -5.490 -16.111 1.00 95.06 82 THR A N 1
ATOM 619 C CA . THR A 1 82 ? 8.230 -5.549 -17.579 1.00 95.06 82 THR A CA 1
ATOM 620 C C . THR A 1 82 ? 9.122 -4.522 -18.278 1.00 95.06 82 THR A C 1
ATOM 622 O O . THR A 1 82 ? 9.647 -4.791 -19.355 1.00 95.06 82 THR A O 1
ATOM 625 N N . LEU A 1 83 ? 9.336 -3.368 -17.644 1.00 93.69 83 LEU A N 1
ATOM 626 C CA . LEU A 1 83 ? 10.254 -2.328 -18.110 1.00 93.69 83 LEU A CA 1
ATOM 627 C C . LEU A 1 83 ? 11.726 -2.604 -17.749 1.00 93.69 83 LEU A C 1
ATOM 629 O O . LEU A 1 83 ? 12.586 -1.788 -18.067 1.00 93.69 83 LEU A O 1
ATOM 633 N N . GLY A 1 84 ? 12.032 -3.731 -17.096 1.00 91.38 84 GLY A N 1
ATOM 634 C CA . GLY A 1 84 ? 13.388 -4.095 -16.675 1.00 91.38 84 GLY A CA 1
ATOM 635 C C . GLY A 1 84 ? 13.890 -3.354 -15.431 1.00 91.38 84 GLY A C 1
ATOM 636 O O . GLY A 1 84 ? 15.091 -3.364 -15.172 1.00 91.38 84 GLY A O 1
ATOM 637 N N . GLY A 1 85 ? 12.998 -2.697 -14.683 1.00 91.31 85 GLY A N 1
ATOM 638 C CA . GLY A 1 85 ? 13.321 -2.017 -13.429 1.00 91.31 85 GLY A CA 1
ATOM 639 C C . GLY A 1 85 ? 13.057 -2.871 -12.187 1.00 91.31 85 GLY A C 1
ATOM 640 O O . GLY A 1 85 ? 12.381 -3.900 -12.247 1.00 91.31 85 GLY A O 1
ATOM 641 N N . GLU A 1 86 ? 13.539 -2.389 -11.039 1.00 92.50 86 GLU A N 1
ATOM 642 C CA . GLU A 1 86 ? 13.256 -2.976 -9.726 1.00 92.50 86 GLU A CA 1
ATOM 643 C C . GLU A 1 86 ? 12.069 -2.262 -9.055 1.00 92.50 86 GLU A C 1
ATOM 645 O O . GLU A 1 86 ? 12.102 -1.033 -8.899 1.00 92.50 86 GLU A O 1
ATOM 650 N N . PRO A 1 87 ? 11.002 -2.994 -8.687 1.00 92.50 87 PRO A N 1
ATOM 651 C CA . PRO A 1 87 ? 9.820 -2.408 -8.074 1.00 92.50 87 PRO A CA 1
ATOM 652 C C . PRO A 1 87 ? 10.031 -2.057 -6.600 1.00 92.50 87 PRO A C 1
ATOM 654 O O . PRO A 1 87 ? 10.632 -2.822 -5.850 1.00 92.50 87 PRO A O 1
ATOM 657 N N . GLU A 1 88 ? 9.427 -0.951 -6.169 1.00 89.38 88 GLU A N 1
ATOM 658 C CA . GLU A 1 88 ? 9.270 -0.610 -4.755 1.00 89.38 88 GLU A CA 1
ATOM 659 C C . GLU A 1 88 ? 8.412 -1.664 -4.036 1.00 89.38 88 GLU A C 1
ATOM 661 O O . GLU A 1 88 ? 7.399 -2.139 -4.565 1.00 89.38 88 GLU A O 1
ATOM 666 N N . LEU A 1 89 ? 8.817 -2.032 -2.823 1.00 85.88 89 LEU A N 1
ATOM 667 C CA . LEU A 1 89 ? 8.148 -3.041 -1.994 1.00 85.88 89 LEU A CA 1
ATOM 668 C C . LEU A 1 89 ? 7.648 -2.458 -0.672 1.00 85.88 89 LEU A C 1
ATOM 670 O O . LEU A 1 89 ? 6.748 -3.035 -0.058 1.00 85.88 89 LEU A O 1
ATOM 674 N N . ASP A 1 90 ? 8.194 -1.316 -0.258 1.00 76.12 90 ASP A N 1
ATOM 675 C CA . ASP A 1 90 ? 7.942 -0.746 1.053 1.00 76.12 90 ASP A CA 1
ATOM 676 C C . ASP A 1 90 ? 6.925 0.401 0.996 1.00 76.12 90 ASP A C 1
ATOM 678 O O . ASP A 1 90 ? 6.966 1.299 0.152 1.00 76.12 90 ASP A O 1
ATOM 682 N N . SER A 1 91 ? 6.013 0.412 1.968 1.00 63.81 91 SER A N 1
ATOM 683 C CA . SER A 1 91 ? 5.203 1.594 2.283 1.00 63.81 91 SER A CA 1
ATOM 684 C C . SER A 1 91 ? 6.025 2.598 3.104 1.00 63.81 91 SER A C 1
ATOM 686 O O . SER A 1 91 ? 6.697 2.203 4.061 1.00 63.81 91 SER A O 1
ATOM 688 N N . SER A 1 92 ? 5.908 3.898 2.827 1.00 60.38 92 SER A N 1
ATOM 689 C CA . SER A 1 92 ? 6.487 4.975 3.653 1.00 60.38 92 SER A CA 1
ATOM 690 C C . SER A 1 92 ? 5.833 5.112 5.027 1.00 60.38 92 SER A C 1
ATOM 692 O O . SER A 1 92 ? 6.479 5.583 5.966 1.00 60.38 92 SER A O 1
ATOM 694 N N . MET A 1 93 ? 4.545 4.780 5.153 1.00 53.34 93 MET A N 1
ATOM 695 C CA . MET A 1 93 ? 3.748 5.147 6.331 1.00 53.34 93 MET A CA 1
ATOM 696 C C . MET A 1 93 ? 3.887 4.200 7.527 1.00 53.34 93 MET A C 1
ATOM 698 O O . MET A 1 93 ? 3.575 4.608 8.648 1.00 53.34 93 MET A O 1
ATOM 702 N N . LEU A 1 94 ? 4.372 2.968 7.340 1.00 53.91 94 LEU A N 1
ATOM 703 C CA . LEU A 1 94 ? 4.182 1.916 8.344 1.00 53.91 94 LEU A CA 1
ATOM 704 C C . LEU A 1 94 ? 4.850 2.201 9.693 1.00 53.91 94 LEU A C 1
ATOM 706 O O . LEU A 1 94 ? 4.257 1.962 10.739 1.00 53.91 94 LEU A O 1
ATOM 710 N N . ALA A 1 95 ? 6.082 2.708 9.688 1.00 55.69 95 ALA A N 1
ATOM 711 C CA . ALA A 1 95 ? 6.838 2.857 10.928 1.00 55.69 95 ALA A CA 1
ATOM 712 C C . ALA A 1 95 ? 6.540 4.180 11.645 1.00 55.69 95 ALA A C 1
ATOM 714 O O . ALA A 1 95 ? 6.393 4.202 12.866 1.00 55.69 95 ALA A O 1
ATOM 715 N N . ALA A 1 96 ? 6.461 5.285 10.901 1.00 59.12 96 ALA A N 1
ATOM 716 C CA . ALA A 1 96 ? 6.352 6.615 11.491 1.00 59.12 96 ALA A CA 1
ATOM 717 C C . ALA A 1 96 ? 4.921 6.931 11.938 1.00 59.12 96 ALA A C 1
ATOM 719 O O . ALA A 1 96 ? 4.723 7.322 13.084 1.00 59.12 96 ALA A O 1
ATOM 720 N N . ALA A 1 97 ? 3.919 6.700 11.082 1.00 58.50 97 ALA A N 1
ATOM 721 C CA . ALA A 1 97 ? 2.533 7.041 11.402 1.00 58.50 97 ALA A CA 1
ATOM 722 C C . ALA A 1 97 ? 1.968 6.147 12.515 1.00 58.50 97 ALA A C 1
ATOM 724 O O . ALA A 1 97 ? 1.353 6.651 13.455 1.00 58.50 97 ALA A O 1
ATOM 725 N N . HIS A 1 98 ? 2.258 4.841 12.470 1.00 59.03 98 HIS A N 1
ATOM 726 C CA . HIS A 1 98 ? 1.861 3.915 13.530 1.00 59.03 98 HIS A CA 1
ATOM 727 C C . HIS A 1 98 ? 2.512 4.278 14.871 1.00 59.03 98 HIS A C 1
ATOM 729 O O . HIS A 1 98 ? 1.860 4.212 15.911 1.00 59.03 98 HIS A O 1
ATOM 735 N N . ARG A 1 99 ? 3.785 4.704 14.865 1.00 70.56 99 ARG A N 1
ATOM 736 C CA . ARG A 1 99 ? 4.465 5.172 16.080 1.00 70.56 99 ARG A CA 1
ATOM 737 C C . ARG A 1 99 ? 3.818 6.453 16.606 1.00 70.56 99 ARG A C 1
ATOM 739 O O . ARG A 1 99 ? 3.435 6.479 17.763 1.00 70.56 99 ARG A O 1
ATOM 746 N N . THR A 1 100 ? 3.561 7.447 15.756 1.00 74.50 100 THR A N 1
ATOM 747 C CA . THR A 1 100 ? 2.911 8.702 16.173 1.00 74.50 100 THR A CA 1
ATOM 748 C C . THR A 1 100 ? 1.495 8.499 16.723 1.00 74.50 100 THR A C 1
ATOM 750 O O . THR A 1 100 ? 1.149 9.099 17.739 1.00 74.50 100 THR A O 1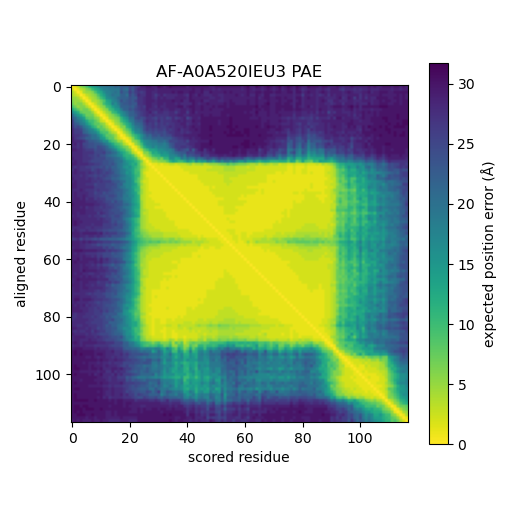
ATOM 753 N N . PHE A 1 101 ? 0.673 7.648 16.103 1.00 74.06 101 PHE A N 1
ATOM 754 C CA . PHE A 1 101 ? -0.665 7.340 16.621 1.00 74.06 101 PHE A CA 1
ATOM 755 C C . PHE A 1 101 ? -0.605 6.582 17.952 1.00 74.06 101 PHE A C 1
ATOM 757 O O . PHE A 1 101 ? -1.312 6.938 18.896 1.00 74.06 101 PHE A O 1
ATOM 764 N N . MET A 1 102 ? 0.269 5.576 18.061 1.00 72.38 102 MET A N 1
ATOM 765 C CA . MET A 1 102 ? 0.476 4.847 19.314 1.00 72.38 102 MET A CA 1
ATOM 766 C C . MET A 1 102 ? 1.023 5.744 20.425 1.00 72.38 102 MET A C 1
ATOM 768 O O . MET A 1 102 ? 0.608 5.590 21.571 1.00 72.38 102 MET A O 1
ATOM 772 N N . ASP A 1 103 ? 1.912 6.683 20.106 1.00 77.88 103 ASP A N 1
ATOM 773 C CA . ASP A 1 103 ? 2.444 7.664 21.055 1.00 77.88 103 ASP A CA 1
ATOM 774 C C . ASP A 1 103 ? 1.335 8.613 21.532 1.00 77.88 103 ASP A C 1
ATOM 776 O O . ASP A 1 103 ? 1.223 8.882 22.728 1.00 77.88 103 ASP A O 1
ATOM 780 N N . LEU A 1 104 ? 0.457 9.069 20.629 1.00 75.50 104 LEU A N 1
ATOM 781 C CA . LEU A 1 104 ? -0.703 9.888 20.989 1.00 75.50 104 LEU A CA 1
ATOM 782 C C . LEU A 1 104 ? -1.684 9.114 21.877 1.00 75.50 104 LEU A C 1
ATOM 784 O O . LEU A 1 104 ? -2.123 9.632 22.903 1.00 75.50 104 LEU A O 1
ATOM 788 N N . LYS A 1 105 ? -2.004 7.868 21.514 1.00 70.56 105 LYS A N 1
ATOM 789 C CA . LYS A 1 105 ? -2.873 6.998 22.312 1.00 70.56 105 LYS A CA 1
ATOM 790 C C . LYS A 1 105 ? -2.281 6.772 23.701 1.00 70.56 105 LYS A C 1
ATOM 792 O O . LYS A 1 105 ? -2.982 6.983 24.680 1.00 70.56 105 LYS A O 1
ATOM 797 N N . GLN A 1 106 ? -0.994 6.441 23.796 1.00 73.25 106 GLN A N 1
ATOM 798 C CA . GLN A 1 106 ? -0.293 6.288 25.075 1.00 73.25 106 GLN A CA 1
ATOM 799 C C . GLN A 1 106 ? -0.261 7.584 25.890 1.00 73.25 106 GLN A C 1
ATOM 801 O O . GLN A 1 106 ? -0.441 7.538 27.101 1.00 73.25 106 GLN A O 1
ATOM 806 N N . ALA A 1 107 ? -0.079 8.748 25.264 1.00 74.31 107 ALA A N 1
ATOM 807 C CA . ALA A 1 107 ? -0.120 10.033 25.964 1.00 74.31 107 ALA A CA 1
ATOM 808 C C . ALA A 1 107 ? -1.523 10.381 26.497 1.00 74.31 107 ALA A C 1
ATOM 810 O O . ALA A 1 107 ? -1.643 11.099 27.494 1.00 74.31 107 ALA A O 1
ATOM 811 N N . LEU A 1 108 ? -2.577 9.889 25.839 1.00 69.69 108 LEU A N 1
ATOM 812 C CA . LEU A 1 108 ? -3.966 10.050 26.266 1.00 69.69 108 LEU A CA 1
ATOM 813 C C . LEU A 1 108 ? -4.357 9.036 27.350 1.00 69.69 108 LEU A C 1
ATOM 815 O O . LEU A 1 108 ? -4.999 9.425 28.318 1.00 69.69 108 LEU A O 1
ATOM 819 N N . THR A 1 109 ? -3.945 7.770 27.229 1.00 67.25 109 THR A N 1
ATOM 820 C CA . THR A 1 109 ? -4.272 6.705 28.198 1.00 67.25 109 THR A CA 1
ATOM 821 C C . THR A 1 109 ? -3.321 6.659 29.396 1.00 67.25 109 THR A C 1
ATOM 823 O O . THR A 1 109 ? -3.688 6.161 30.450 1.00 67.25 109 THR A O 1
ATOM 826 N N . GLY A 1 110 ? -2.096 7.171 29.263 1.00 53.78 110 GLY A N 1
ATOM 827 C CA . GLY A 1 110 ? -1.063 7.172 30.306 1.00 53.78 110 GLY A CA 1
ATOM 828 C C . GLY A 1 110 ? -1.158 8.334 31.298 1.00 53.78 110 GLY A C 1
ATOM 829 O O . GLY A 1 110 ? -0.320 8.440 32.193 1.00 53.78 110 GLY A O 1
ATOM 830 N N . LYS A 1 111 ? -2.152 9.223 31.158 1.00 52.69 111 LYS A N 1
ATOM 831 C CA . LYS A 1 111 ? -2.413 10.295 32.133 1.00 52.69 111 LYS A CA 1
ATOM 832 C C . LYS A 1 111 ? -3.162 9.830 33.388 1.00 52.69 111 LYS A C 1
ATOM 834 O O . LYS A 1 111 ? -3.223 10.613 34.331 1.00 52.69 111 LYS A O 1
ATOM 839 N N . ASP A 1 112 ? -3.623 8.578 33.440 1.00 50.81 112 ASP A N 1
ATOM 840 C CA . ASP A 1 112 ? -4.363 8.036 34.591 1.00 50.81 112 ASP A CA 1
ATOM 841 C C . ASP A 1 112 ? -3.524 7.162 35.550 1.00 50.81 112 ASP A C 1
ATOM 843 O O . ASP A 1 112 ? -3.997 6.830 36.632 1.00 50.81 112 ASP A O 1
ATOM 847 N N . ASP A 1 113 ? -2.241 6.902 35.264 1.00 47.84 113 ASP A N 1
ATOM 848 C CA . ASP A 1 113 ? -1.358 6.093 36.136 1.00 47.84 113 ASP A CA 1
ATOM 849 C C . ASP A 1 113 ? -0.503 6.929 37.117 1.00 47.84 113 ASP A C 1
ATOM 851 O O . ASP A 1 113 ? 0.542 6.493 37.608 1.00 47.84 113 ASP A O 1
ATOM 855 N N . LYS A 1 114 ? -0.942 8.151 37.451 1.00 41.59 114 LYS A N 1
ATOM 856 C CA . LYS A 1 114 ? -0.389 8.926 38.580 1.00 41.59 114 LYS A CA 1
ATOM 857 C C . LYS A 1 114 ? -1.453 9.334 39.591 1.00 41.59 114 LYS A C 1
ATOM 859 O O . LYS A 1 114 ? -1.553 10.488 39.994 1.00 41.59 114 LYS A O 1
ATOM 864 N N . ALA A 1 115 ? -2.180 8.342 40.074 1.00 46.06 115 ALA A N 1
ATOM 865 C CA . ALA A 1 115 ? -2.617 8.313 41.456 1.00 46.06 115 ALA A CA 1
ATOM 866 C C . ALA A 1 115 ? -2.567 6.857 41.915 1.00 46.06 115 ALA A C 1
ATOM 868 O O . ALA A 1 115 ? -3.418 6.080 41.508 1.00 46.06 115 ALA A O 1
ATOM 869 N N . ILE A 1 116 ? -1.548 6.497 42.702 1.00 39.28 116 ILE A N 1
ATOM 870 C CA . ILE A 1 116 ? -1.628 5.656 43.911 1.00 39.28 116 ILE A CA 1
ATOM 871 C C . ILE A 1 116 ? -0.186 5.381 44.409 1.00 39.28 116 ILE A C 1
ATOM 873 O O . ILE A 1 116 ? 0.571 4.646 43.783 1.00 39.28 116 ILE A O 1
ATOM 877 N N . ILE A 1 117 ? 0.089 6.012 45.566 1.00 46.75 117 ILE A N 1
ATOM 878 C CA . ILE A 1 117 ? 1.228 6.000 46.524 1.00 46.75 117 ILE A CA 1
ATOM 879 C C . ILE A 1 117 ? 2.592 6.534 46.066 1.00 46.75 117 ILE A C 1
ATOM 881 O O . ILE A 1 117 ? 3.337 5.824 45.361 1.00 46.75 117 ILE A O 1
#

Secondary structure (DSSP, 8-state):
------------------------SSHHHHHHHHHHHHHHHHHHHHHHHHHH-SSHHHHHHHHHHHHHHHHHHHHHHHHHHHTTPPPP---SSTTHHHHHHHHHHHHHHTTSS----

Radius of gyration: 30.0 Å; Cα contacts (8 Å, |Δi|>4): 84; chains: 1; bounding box: 74×22×113 Å

Sequence (117 aa):
MGARMSLFSRGIVVQASKPEASMIDNNDVSVLNALIKTTLDSMKGYEDAAKDAESTQFATMFADFARDRAKVATDLQNQVRTLGGEPELDSSMLAAAHRTFMDLKQALTGKDDKAII

Mean predicted aligned error: 15.28 Å

Nearest PDB structures (foldseek):
  5n5e-assembly1_e  TM=5.998E-01  e=2.077E-01  Pyrococcus furiosus COM1
  4m35-assembly1_A  TM=7.168E-01  e=8.805E-01  Mycolicibacterium smegmatis MC2 155
  4m32-assembly1_D  TM=7.610E-01  e=1.264E+00  Mycolicibacterium smegmatis MC2 155
  5ww8-assembly1_C  TM=7.675E-01  e=1.926E+00  Mycolicibacterium smegmatis MC2 155
  8hx0-assembly1_A  TM=6.984E-01  e=1.514E+00  Mycolicibacterium smegmatis MC2 155

Foldseek 3Di:
DDDDDDDDPPDPPPPPPDPDDDPPDCVLLVVLQVVLQVLQQLLVVLCVQLVPDPDPVSVVVSPVSSVVSVVVSVVSQVVSVVSVHHHDDDHPCDPPVVVVVVVVVCVVVVVPPPDDD

pLDDT: mean 75.92, std 21.57, range [39.28, 98.56]

Solvent-accessible surface area (backbone atoms only — not comparable to full-atom values): 6959 Å² total; per-residue (Å²): 141,84,83,79,90,79,89,77,82,79,72,78,76,73,74,74,75,70,80,93,75,70,97,73,82,56,63,66,51,49,53,44,33,52,51,27,27,58,32,40,30,50,20,49,52,23,47,52,50,22,72,71,39,89,46,70,70,56,18,49,53,24,45,50,49,18,55,51,28,50,50,52,29,51,52,45,35,52,50,24,46,74,72,74,41,85,53,64,86,62,47,79,44,66,67,58,54,53,46,53,52,51,51,50,49,46,63,65,65,59,68,69,81,81,76,85,135